Protein AF-A0A1J8Q6C1-F1 (afdb_monomer_lite)

InterPro domains:
  IPR036928 Amidase signature (AS) superfamily [SSF75304] (65-123)

Sequence (127 aa):
MAFHLRPPYLFGPFIWPFLRVSLCPQRPIPLSIDMSHWPSIAAEKRQRQLKSIPQDWLVSPPPDSTLDVTGFPETCGLLNARDTEITNTSTDVLLEKLASGEWTSVDVTTAFYKRAIIAHQLVSDIP

Organism: NCBI:txid180088

Radius of gyration: 21.08 Å; chains: 1; bounding box: 48×57×46 Å

Foldseek 3Di:
DDDDDDDDDDDDPPPPVPPPPVPPPPDPDPPDPPPVCVVVVVVVVVVVVVVPDDPLLDFDADDPVDPDCPCVLVVRPSADPVLVVLVPDDPVVNVVCVVVVVDDPVSNVVSVVSSVSVVCCHPPPDD

pLDDT: mean 76.6, std 21.42, range [30.36, 96.62]

Secondary structure (DSSP, 8-state):
----------------TT------------SS--TTTHHHHHHHHHHHHHHHS-GGG--PPPPTT----TTHHHHSS-S-HHHHHHHHS-HHHHHHHHHTTSS-HHHHHHHHHHHHHHHHHHHH---

Structure (mmCIF, N/CA/C/O backbone):
data_AF-A0A1J8Q6C1-F1
#
_entry.id   AF-A0A1J8Q6C1-F1
#
loop_
_atom_site.group_PDB
_atom_site.id
_atom_site.type_symbol
_atom_site.label_atom_id
_atom_site.label_alt_id
_atom_site.label_comp_id
_atom_site.label_asym_id
_atom_site.label_entity_id
_atom_site.label_seq_id
_atom_site.pdbx_PDB_ins_code
_atom_site.Cartn_x
_atom_site.Cartn_y
_atom_site.Cartn_z
_atom_site.occupancy
_atom_site.B_iso_or_equiv
_atom_site.auth_seq_id
_atom_site.auth_comp_id
_atom_site.auth_asym_id
_atom_site.auth_atom_id
_atom_site.pdbx_PDB_model_num
ATOM 1 N N . MET A 1 1 ? -12.607 47.161 21.143 1.00 39.53 1 MET A N 1
ATOM 2 C CA . MET A 1 1 ? -12.518 45.871 21.861 1.00 39.53 1 MET A CA 1
ATOM 3 C C . MET A 1 1 ? -11.436 45.054 21.183 1.00 39.53 1 MET A C 1
ATOM 5 O O . MET A 1 1 ? -11.515 44.838 19.983 1.00 39.53 1 MET A O 1
ATOM 9 N N . ALA A 1 2 ? -10.351 44.799 21.910 1.00 32.25 2 ALA A N 1
ATOM 10 C CA . ALA A 1 2 ? -9.060 44.394 21.371 1.00 32.25 2 ALA A CA 1
ATOM 11 C C . ALA A 1 2 ? -9.011 42.894 21.039 1.00 32.25 2 ALA A C 1
ATOM 13 O O . ALA A 1 2 ? -9.300 42.062 21.895 1.00 32.25 2 ALA A O 1
ATOM 14 N N . PHE A 1 3 ? -8.581 42.571 19.818 1.00 33.47 3 PHE A N 1
ATOM 15 C CA . PHE A 1 3 ? -8.078 41.251 19.448 1.00 33.47 3 PHE A CA 1
ATOM 16 C C . PHE A 1 3 ? -6.758 41.013 20.185 1.00 33.47 3 PHE A C 1
ATOM 18 O O . PHE A 1 3 ? -5.745 41.650 19.898 1.00 33.47 3 PHE A O 1
ATOM 25 N N . HIS A 1 4 ? -6.788 40.123 21.171 1.00 39.16 4 HIS A N 1
ATOM 26 C CA . HIS A 1 4 ? -5.605 39.658 21.880 1.00 39.16 4 HIS A CA 1
ATOM 27 C C . HIS A 1 4 ? -5.050 38.420 21.165 1.00 39.16 4 HIS A C 1
ATOM 29 O O . HIS A 1 4 ? -5.613 37.332 21.247 1.00 39.16 4 HIS A O 1
ATOM 35 N N . LEU A 1 5 ? -3.940 38.605 20.452 1.00 43.75 5 LEU A N 1
ATOM 36 C CA . LEU A 1 5 ? -3.048 37.534 20.018 1.00 43.75 5 LEU A CA 1
ATOM 37 C C . LEU A 1 5 ? -2.310 36.960 21.240 1.00 43.75 5 LEU A C 1
ATOM 39 O O . LEU A 1 5 ? -1.712 37.716 22.008 1.00 43.75 5 LEU A O 1
ATOM 43 N N . ARG A 1 6 ? -2.267 35.630 21.377 1.00 32.47 6 ARG A N 1
ATOM 44 C CA . ARG A 1 6 ? -1.185 34.918 22.080 1.00 32.47 6 ARG A CA 1
ATOM 45 C C . ARG A 1 6 ? -0.903 33.549 21.428 1.00 32.47 6 ARG A C 1
ATOM 47 O O . ARG A 1 6 ? -1.805 32.988 20.815 1.00 32.47 6 ARG A O 1
ATOM 54 N N . PRO A 1 7 ? 0.350 33.060 21.513 1.00 43.56 7 PRO A N 1
ATOM 55 C CA . PRO A 1 7 ? 1.042 32.332 20.450 1.00 43.56 7 PRO A CA 1
ATOM 56 C C . PRO A 1 7 ? 1.365 30.867 20.891 1.00 43.56 7 PRO A C 1
ATOM 58 O O . PRO A 1 7 ? 0.770 30.399 21.864 1.00 43.56 7 PRO A O 1
ATOM 61 N N . PRO A 1 8 ? 2.230 30.108 20.178 1.00 56.69 8 PRO A N 1
ATOM 62 C CA . PRO A 1 8 ? 2.241 28.645 20.144 1.00 56.69 8 PRO A CA 1
ATOM 63 C C . PRO A 1 8 ? 3.121 28.016 21.234 1.00 56.69 8 PRO A C 1
ATOM 65 O O . PRO A 1 8 ? 4.214 28.502 21.515 1.00 56.69 8 PRO A O 1
ATOM 68 N N . TYR A 1 9 ? 2.683 26.882 21.783 1.00 39.19 9 TYR A N 1
ATOM 69 C CA . TYR A 1 9 ? 3.477 26.017 22.662 1.00 39.19 9 TYR A CA 1
ATOM 70 C C . TYR A 1 9 ? 3.117 24.558 22.323 1.00 39.19 9 TYR A C 1
ATOM 72 O O . TYR A 1 9 ? 1.947 24.201 22.354 1.00 39.19 9 TYR A O 1
ATOM 80 N N . LEU A 1 10 ? 4.014 23.784 21.706 1.00 37.56 10 LEU A N 1
ATOM 81 C CA . LEU A 1 10 ? 5.114 22.999 22.297 1.00 37.56 10 LEU A CA 1
ATOM 82 C C . LEU A 1 10 ? 4.729 21.513 22.448 1.00 37.56 10 LEU A C 1
ATOM 84 O O . LEU A 1 10 ? 4.028 21.125 23.370 1.00 37.56 10 LEU A O 1
ATOM 88 N N . PHE A 1 11 ? 5.234 20.723 21.493 1.00 37.84 11 PHE A N 1
ATOM 89 C CA . PHE A 1 11 ? 5.796 19.370 21.617 1.00 37.84 11 PHE A CA 1
ATOM 90 C C . PHE A 1 11 ? 5.286 18.440 22.735 1.00 37.84 11 PHE A C 1
ATOM 92 O O . PHE A 1 11 ? 5.652 18.578 23.898 1.00 37.84 11 PHE A O 1
ATOM 99 N N . GLY A 1 12 ? 4.641 17.348 22.317 1.00 35.88 12 GLY A N 1
ATOM 100 C CA . GLY A 1 12 ? 4.827 16.029 22.926 1.00 35.88 12 GLY A CA 1
ATOM 101 C C . GLY A 1 12 ? 5.547 15.114 21.922 1.00 35.88 12 GLY A C 1
ATOM 102 O O . GLY A 1 12 ? 5.248 15.195 20.727 1.00 35.88 12 GLY A O 1
ATOM 103 N N . PRO A 1 13 ? 6.503 14.265 22.343 1.00 41.34 13 PRO A N 1
ATOM 104 C CA . PRO A 1 13 ? 7.189 13.342 21.456 1.00 41.34 13 PRO A CA 1
ATOM 105 C C . PRO A 1 13 ? 6.255 12.162 21.194 1.00 41.34 13 PRO A C 1
ATOM 107 O O . PRO A 1 13 ? 6.309 11.142 21.878 1.00 41.34 13 PRO A O 1
ATOM 110 N N . PHE A 1 14 ? 5.372 12.289 20.205 1.00 35.31 14 PHE A N 1
ATOM 111 C CA . PHE A 1 14 ? 4.755 11.108 19.617 1.00 35.31 14 PHE A CA 1
ATOM 112 C C . PHE A 1 14 ? 5.836 10.420 18.786 1.00 35.31 14 PHE A C 1
ATOM 114 O O . PHE A 1 14 ? 6.053 10.711 17.611 1.00 35.31 14 PHE A O 1
ATOM 121 N N . ILE A 1 15 ? 6.599 9.573 19.476 1.00 41.59 15 ILE A N 1
ATOM 122 C CA . ILE A 1 15 ? 7.527 8.617 18.895 1.00 41.59 15 ILE A CA 1
ATOM 123 C C . ILE A 1 15 ? 6.691 7.771 17.944 1.00 41.59 15 ILE A C 1
ATOM 125 O O . ILE A 1 15 ? 5.954 6.891 18.372 1.00 41.59 15 ILE A O 1
ATOM 129 N N . TRP A 1 16 ? 6.769 8.078 16.655 1.00 30.36 16 TRP A N 1
ATOM 130 C CA . TRP A 1 16 ? 6.272 7.218 15.596 1.00 30.36 16 TRP A CA 1
ATOM 131 C C . TRP A 1 16 ? 7.195 5.990 15.576 1.00 30.36 16 TRP A C 1
ATOM 133 O O . TRP A 1 16 ? 8.309 6.097 15.058 1.00 30.36 16 TRP A O 1
ATOM 143 N N . PRO A 1 17 ? 6.835 4.826 16.154 1.00 37.59 17 PRO A N 1
ATOM 144 C CA . PRO A 1 17 ? 7.801 3.746 16.337 1.00 37.59 17 PRO A CA 1
ATOM 145 C C . PRO A 1 17 ? 8.026 2.954 15.040 1.00 37.59 17 PRO A C 1
ATOM 147 O O . PRO A 1 17 ? 8.846 2.045 15.014 1.00 37.59 17 PRO A O 1
ATOM 150 N N . PHE A 1 18 ? 7.319 3.295 13.957 1.00 35.78 18 PHE A N 1
ATOM 151 C CA . PHE A 1 18 ? 7.285 2.504 12.726 1.00 35.78 18 PHE A CA 1
ATOM 152 C C . PHE A 1 18 ? 7.699 3.246 11.456 1.00 35.78 18 PHE A C 1
ATOM 154 O O . PHE A 1 18 ? 7.547 2.722 10.358 1.00 35.78 18 PHE A O 1
ATOM 161 N N . LEU A 1 19 ? 8.307 4.426 11.589 1.00 39.66 19 LEU A N 1
ATOM 162 C CA . LEU A 1 19 ? 9.018 5.057 10.483 1.00 39.66 19 LEU A CA 1
ATOM 163 C C . LEU A 1 19 ? 10.494 5.181 10.845 1.00 39.66 19 LEU A C 1
ATOM 165 O O . LEU A 1 19 ? 11.076 6.263 10.873 1.00 39.66 19 LEU A O 1
ATOM 169 N N . ARG A 1 20 ? 11.140 4.028 11.050 1.00 38.00 20 ARG A N 1
ATOM 170 C CA . ARG A 1 20 ? 12.550 3.924 10.685 1.00 38.00 20 ARG A CA 1
ATOM 171 C C . ARG A 1 20 ? 12.581 3.998 9.158 1.00 38.00 20 ARG A C 1
ATOM 173 O O . ARG A 1 20 ? 12.775 2.995 8.480 1.00 38.00 20 ARG A O 1
ATOM 180 N N . VAL A 1 21 ? 12.428 5.213 8.614 1.00 42.25 21 VAL A N 1
ATOM 181 C CA . VAL A 1 21 ? 13.263 5.596 7.481 1.00 42.25 21 VAL A CA 1
ATOM 182 C C . VAL A 1 21 ? 14.651 5.273 7.998 1.00 42.25 21 VAL A C 1
ATOM 184 O O . VAL A 1 21 ? 15.205 6.005 8.817 1.00 42.25 21 VAL A O 1
ATOM 187 N N . SER A 1 22 ? 15.169 4.098 7.638 1.00 41.62 22 SER A N 1
ATOM 188 C CA . SER A 1 22 ? 16.600 3.895 7.624 1.00 41.62 22 SER A CA 1
ATOM 189 C C . SER A 1 22 ? 17.087 5.072 6.810 1.00 41.62 22 SER A C 1
ATOM 191 O O . SER A 1 22 ? 16.905 5.100 5.592 1.00 41.62 22 SER A O 1
ATOM 193 N N . LEU A 1 23 ? 17.578 6.094 7.513 1.00 43.50 23 LEU A N 1
ATOM 194 C CA . LEU A 1 23 ? 18.383 7.168 6.977 1.00 43.50 23 LEU A CA 1
ATOM 195 C C . LEU A 1 23 ? 19.577 6.444 6.383 1.00 43.50 23 LEU A C 1
ATOM 197 O O . LEU A 1 23 ? 20.602 6.232 7.026 1.00 43.50 23 LEU A O 1
ATOM 201 N N . CYS A 1 24 ? 19.370 5.928 5.176 1.00 41.53 24 CYS A N 1
ATOM 202 C CA . CYS A 1 24 ? 20.423 5.392 4.368 1.00 41.53 24 CYS A CA 1
ATOM 203 C C . CYS A 1 24 ? 21.409 6.551 4.264 1.00 41.53 24 CYS A C 1
ATOM 205 O O . CYS A 1 24 ? 20.946 7.662 3.970 1.00 41.53 24 CYS A O 1
ATOM 207 N N . PRO A 1 25 ? 22.697 6.351 4.588 1.00 48.09 25 PRO A N 1
ATOM 208 C CA . PRO A 1 25 ? 23.660 7.438 4.618 1.00 48.09 25 PRO A CA 1
ATOM 209 C C . PRO A 1 25 ? 23.526 8.219 3.315 1.00 48.09 25 PRO A C 1
ATOM 211 O O . PRO A 1 25 ? 23.732 7.667 2.231 1.00 48.09 25 PRO A O 1
ATOM 214 N N . GLN A 1 26 ? 23.058 9.464 3.409 1.00 53.53 26 GLN A N 1
ATOM 215 C CA . GLN A 1 26 ? 22.903 10.314 2.241 1.00 53.53 26 GLN A CA 1
ATOM 216 C C . GLN A 1 26 ? 24.319 10.569 1.746 1.00 53.53 26 GLN A C 1
ATOM 218 O O . GLN A 1 26 ? 25.084 11.303 2.372 1.00 53.53 26 GLN A O 1
ATOM 223 N N . ARG A 1 27 ? 24.705 9.885 0.667 1.00 57.22 27 ARG A N 1
ATOM 224 C CA . ARG A 1 27 ? 25.967 10.163 -0.007 1.00 57.22 27 ARG A CA 1
ATOM 225 C C . ARG A 1 27 ? 25.884 11.627 -0.455 1.00 57.22 27 ARG A C 1
ATOM 227 O O . ARG A 1 27 ? 24.864 11.988 -1.049 1.00 57.22 27 ARG A O 1
ATOM 234 N N . PRO A 1 28 ? 26.878 12.474 -0.141 1.00 57.84 28 PRO A N 1
ATOM 235 C CA . PRO A 1 28 ? 26.848 13.871 -0.548 1.00 57.84 28 PRO A CA 1
ATOM 236 C C . PRO A 1 28 ? 26.627 13.937 -2.058 1.00 57.84 28 PRO A C 1
ATOM 238 O O . PRO A 1 28 ? 27.284 13.217 -2.810 1.00 57.84 28 PRO A O 1
ATOM 241 N N . ILE A 1 29 ? 25.649 14.740 -2.481 1.00 58.12 29 ILE A N 1
ATOM 242 C CA . ILE A 1 29 ? 25.312 14.922 -3.892 1.00 58.12 29 ILE A CA 1
ATOM 243 C C . ILE A 1 29 ? 26.556 15.533 -4.553 1.00 58.12 29 ILE A C 1
ATOM 245 O O . ILE A 1 29 ? 26.933 16.647 -4.178 1.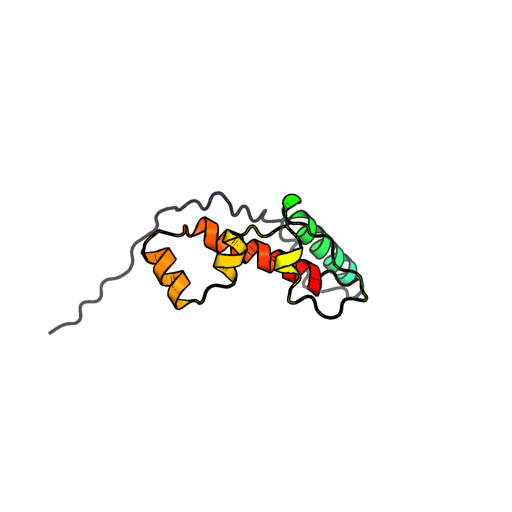00 58.12 29 ILE A O 1
ATOM 249 N N . PRO A 1 30 ? 27.244 14.827 -5.468 1.00 57.28 30 PRO A N 1
ATOM 250 C CA . PRO A 1 30 ? 28.433 15.376 -6.098 1.00 57.28 30 PRO A CA 1
ATOM 251 C C . PRO A 1 30 ? 28.023 16.581 -6.952 1.00 57.28 30 PRO A C 1
ATOM 253 O O . PRO A 1 30 ? 27.103 16.488 -7.762 1.00 57.28 30 PRO A O 1
ATOM 256 N N . LEU A 1 31 ? 28.709 17.715 -6.769 1.00 59.62 31 LEU A N 1
ATOM 257 C CA . LEU A 1 31 ? 28.459 18.971 -7.497 1.00 59.62 31 LEU A CA 1
ATOM 258 C C . LEU A 1 31 ? 28.798 18.884 -9.003 1.00 59.62 31 LEU A C 1
ATOM 260 O O . LEU A 1 31 ? 28.595 19.845 -9.738 1.00 59.62 31 LEU A O 1
ATOM 264 N N . SER A 1 32 ? 29.263 17.724 -9.470 1.00 64.69 32 SER A N 1
ATOM 265 C CA . SER A 1 32 ? 29.406 17.349 -10.874 1.00 64.69 32 SER A CA 1
ATOM 266 C C . SER A 1 32 ? 28.863 15.929 -11.074 1.00 64.69 32 SER A C 1
ATOM 268 O O . SER A 1 32 ? 29.468 14.943 -10.651 1.00 64.69 32 SER A O 1
ATOM 270 N N . ILE A 1 33 ? 27.691 15.805 -11.702 1.00 63.22 33 ILE A N 1
ATOM 271 C CA . ILE A 1 33 ? 27.188 14.506 -12.163 1.00 63.22 33 ILE A CA 1
ATOM 272 C C . ILE A 1 33 ? 28.029 14.131 -13.381 1.00 63.22 33 ILE A C 1
ATOM 274 O O . ILE A 1 33 ? 27.838 14.681 -14.462 1.00 63.22 33 ILE A O 1
ATOM 278 N N . ASP A 1 34 ? 28.973 13.209 -13.211 1.00 67.19 34 ASP A N 1
ATOM 279 C CA . ASP A 1 34 ? 29.562 12.521 -14.353 1.00 67.19 34 ASP A CA 1
ATOM 280 C C . ASP A 1 34 ? 28.432 11.764 -15.072 1.00 67.19 34 ASP A C 1
ATOM 282 O O . ASP A 1 34 ? 27.806 10.859 -14.508 1.00 67.19 34 ASP A O 1
ATOM 286 N N . MET A 1 35 ? 28.134 12.174 -16.308 1.00 61.62 35 MET A N 1
ATOM 287 C CA . MET A 1 35 ? 27.054 11.611 -17.122 1.00 61.62 35 MET A CA 1
ATOM 288 C C . MET A 1 35 ? 27.242 10.117 -17.422 1.00 61.62 35 MET A C 1
ATOM 290 O O . MET A 1 35 ? 26.290 9.465 -17.843 1.00 61.62 35 MET A O 1
ATOM 294 N N . SER A 1 36 ? 28.424 9.549 -17.182 1.00 70.62 36 SER A N 1
ATOM 295 C CA . SER A 1 36 ? 28.654 8.106 -17.296 1.00 70.62 36 SER A CA 1
ATOM 296 C C . SER A 1 36 ? 28.210 7.311 -16.054 1.00 70.62 36 SER A C 1
ATOM 298 O O . SER A 1 36 ? 27.958 6.111 -16.150 1.00 70.62 36 SER A O 1
ATOM 300 N N . HIS A 1 37 ? 28.055 7.958 -14.890 1.00 79.31 37 HIS A N 1
ATOM 301 C CA . HIS A 1 37 ? 27.826 7.283 -13.603 1.00 79.31 37 HIS A CA 1
ATOM 302 C C . HIS A 1 37 ? 26.355 7.267 -13.141 1.00 79.31 37 HIS A C 1
ATOM 304 O O . HIS A 1 37 ? 25.985 6.490 -12.254 1.00 79.31 37 HIS A O 1
ATOM 310 N N . TRP A 1 38 ? 25.483 8.090 -13.734 1.00 84.56 38 TRP A N 1
ATOM 311 C CA . TRP A 1 38 ? 24.071 8.164 -13.330 1.00 84.56 38 TRP A CA 1
ATOM 312 C C . TRP A 1 38 ? 23.291 6.836 -13.444 1.00 84.56 38 TRP A C 1
ATOM 314 O O . TRP A 1 38 ? 22.463 6.605 -12.557 1.00 84.56 38 TRP A O 1
ATOM 324 N N . PRO A 1 39 ? 23.537 5.931 -14.425 1.00 87.31 39 PRO A N 1
ATOM 325 C CA . PRO A 1 39 ? 22.801 4.667 -14.504 1.00 87.31 39 PRO A CA 1
ATOM 326 C C . PRO A 1 39 ? 23.089 3.770 -13.297 1.00 87.31 39 PRO A C 1
ATOM 328 O O . PRO A 1 39 ? 22.175 3.166 -12.740 1.00 87.31 39 PRO A O 1
ATOM 331 N N . SER A 1 40 ? 24.343 3.750 -12.834 1.00 86.25 40 SER A N 1
ATOM 332 C CA . SER A 1 40 ? 24.758 3.012 -11.636 1.00 86.25 40 SER A CA 1
ATOM 333 C C . SER A 1 40 ? 24.098 3.571 -10.376 1.00 86.25 40 SER A C 1
ATOM 335 O O . SER A 1 40 ? 23.595 2.806 -9.554 1.00 86.25 40 SER A O 1
ATOM 337 N N . ILE A 1 41 ? 24.021 4.902 -10.247 1.00 84.50 41 ILE A N 1
ATOM 338 C CA . ILE A 1 41 ? 23.306 5.554 -9.137 1.00 84.50 41 ILE A CA 1
ATOM 339 C C . ILE A 1 41 ? 21.807 5.217 -9.181 1.00 84.50 41 ILE A C 1
ATOM 341 O O . ILE A 1 41 ? 21.201 4.950 -8.140 1.00 84.50 41 ILE A O 1
ATOM 345 N N . ALA A 1 42 ? 21.192 5.230 -10.367 1.00 85.75 42 ALA A N 1
ATOM 346 C CA . ALA A 1 42 ? 19.780 4.897 -10.538 1.00 85.75 42 ALA A CA 1
ATOM 347 C C . ALA A 1 42 ? 19.497 3.431 -10.174 1.00 85.75 42 ALA A C 1
ATOM 349 O O . ALA A 1 42 ? 18.561 3.160 -9.421 1.00 85.75 42 ALA A O 1
ATOM 350 N N . ALA A 1 43 ? 20.338 2.500 -10.634 1.00 85.88 43 ALA A N 1
ATOM 351 C CA . ALA A 1 43 ? 20.239 1.083 -10.296 1.00 85.88 43 ALA A CA 1
ATOM 352 C C . ALA A 1 43 ? 20.386 0.843 -8.784 1.00 85.88 43 ALA A C 1
ATOM 354 O O . ALA A 1 43 ? 19.575 0.128 -8.193 1.00 85.88 43 ALA A O 1
ATOM 355 N N . GLU A 1 44 ? 21.357 1.492 -8.134 1.00 87.75 44 GLU A N 1
ATOM 356 C CA . GLU A 1 44 ? 21.540 1.403 -6.682 1.00 87.75 44 GLU A CA 1
ATOM 357 C C . GLU A 1 44 ? 20.301 1.911 -5.924 1.00 87.75 44 GLU A C 1
ATOM 359 O O . GLU A 1 44 ? 19.839 1.270 -4.974 1.00 87.75 44 GLU A O 1
ATOM 364 N N . LYS A 1 45 ? 19.726 3.043 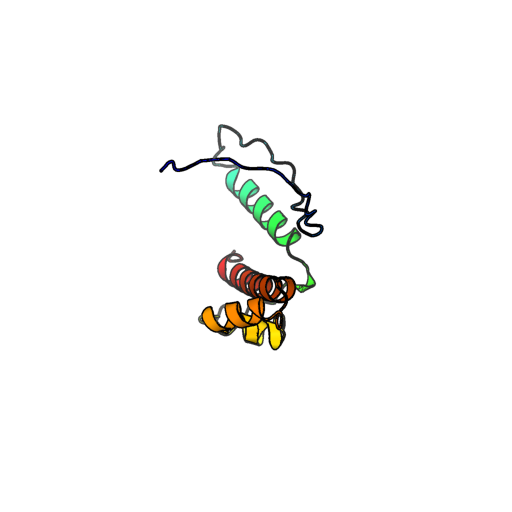-6.355 1.00 86.00 45 LYS A N 1
ATOM 365 C CA . LYS A 1 45 ? 18.506 3.596 -5.749 1.00 86.00 45 LYS A CA 1
ATOM 366 C C . LYS A 1 45 ? 17.311 2.657 -5.898 1.00 86.00 45 LYS A C 1
ATOM 368 O O . LYS A 1 45 ? 16.634 2.421 -4.898 1.00 86.00 45 LYS A O 1
ATOM 373 N N . ARG A 1 46 ? 17.091 2.080 -7.086 1.00 84.94 46 ARG A N 1
ATOM 374 C CA . ARG A 1 46 ? 16.020 1.090 -7.307 1.00 84.94 46 ARG A CA 1
ATOM 375 C C . ARG A 1 46 ? 16.198 -0.129 -6.407 1.00 84.94 46 ARG A C 1
ATOM 377 O O . ARG A 1 46 ? 15.280 -0.496 -5.684 1.00 84.94 46 ARG A O 1
ATOM 384 N N . GLN A 1 47 ? 17.404 -0.697 -6.349 1.00 86.44 47 GLN A N 1
ATOM 385 C CA . GLN A 1 47 ? 17.682 -1.841 -5.472 1.00 86.44 47 GLN A CA 1
ATOM 386 C C . GLN A 1 47 ? 17.432 -1.524 -3.997 1.00 86.44 47 GLN A C 1
ATOM 388 O O . GLN A 1 47 ? 16.917 -2.359 -3.255 1.00 86.44 47 GLN A O 1
ATOM 393 N N . ARG A 1 48 ? 17.802 -0.324 -3.546 1.00 87.25 48 ARG A N 1
ATOM 394 C CA . ARG A 1 48 ? 17.556 0.111 -2.169 1.00 87.25 48 ARG A CA 1
ATOM 395 C C . ARG A 1 48 ? 16.066 0.253 -1.878 1.00 87.25 48 ARG A C 1
ATOM 397 O O . ARG A 1 48 ? 15.631 -0.135 -0.798 1.00 87.25 48 ARG A O 1
ATOM 404 N N . GLN A 1 49 ? 15.308 0.787 -2.829 1.00 85.12 49 GLN A N 1
ATOM 405 C CA . GLN A 1 49 ? 13.863 0.906 -2.720 1.00 85.12 49 GLN A CA 1
ATOM 406 C C . GLN A 1 49 ? 13.205 -0.475 -2.631 1.00 85.12 49 GLN A C 1
ATOM 408 O O . GLN A 1 49 ? 12.477 -0.720 -1.672 1.00 85.12 49 GLN A O 1
ATOM 413 N N . LEU A 1 50 ? 13.559 -1.405 -3.523 1.00 83.75 50 LEU A N 1
ATOM 414 C CA . LEU A 1 50 ? 13.072 -2.791 -3.485 1.00 83.75 50 LEU A CA 1
ATOM 415 C C . LEU A 1 50 ? 13.380 -3.476 -2.145 1.00 83.75 50 LEU A C 1
ATOM 417 O O . LEU A 1 50 ? 12.522 -4.136 -1.571 1.00 83.75 50 LEU A O 1
ATOM 421 N N . LYS A 1 51 ? 14.577 -3.253 -1.585 1.00 86.75 51 LYS A N 1
ATOM 422 C CA . LYS A 1 51 ? 14.963 -3.779 -0.261 1.00 86.75 51 LYS A CA 1
ATOM 423 C C . LYS A 1 51 ? 14.195 -3.156 0.910 1.00 86.75 51 LYS A C 1
ATOM 425 O O . LYS A 1 51 ? 14.208 -3.727 1.996 1.00 86.75 51 LYS A O 1
ATOM 430 N N . SER A 1 52 ? 13.594 -1.980 0.728 1.00 86.69 52 SER A N 1
ATOM 431 C CA . SER A 1 52 ? 12.807 -1.308 1.771 1.00 86.69 52 SER A CA 1
ATOM 432 C C . SER A 1 52 ? 11.343 -1.747 1.805 1.00 86.69 52 SER A C 1
ATOM 434 O O . SER A 1 52 ? 10.669 -1.509 2.805 1.00 86.69 52 SER A O 1
ATOM 436 N N . ILE A 1 53 ? 10.862 -2.394 0.739 1.00 87.00 53 ILE A N 1
ATOM 437 C CA . ILE A 1 53 ? 9.500 -2.920 0.667 1.00 87.00 53 ILE A CA 1
ATOM 438 C C . ILE A 1 53 ? 9.436 -4.214 1.499 1.00 87.00 53 ILE A C 1
ATOM 440 O O . ILE A 1 53 ? 10.286 -5.096 1.323 1.00 87.00 53 ILE A O 1
ATOM 444 N N . PRO A 1 54 ? 8.455 -4.352 2.414 1.00 89.00 54 PRO A N 1
ATOM 445 C CA . PRO A 1 54 ? 8.216 -5.610 3.113 1.00 89.00 54 PRO A CA 1
ATOM 446 C C . PRO A 1 54 ? 8.000 -6.751 2.115 1.00 89.00 54 PRO A C 1
ATOM 448 O O . PRO A 1 54 ? 7.214 -6.614 1.183 1.00 89.00 54 PRO A O 1
ATOM 451 N N . GLN A 1 55 ? 8.677 -7.883 2.315 1.00 86.00 55 GLN A N 1
ATOM 452 C CA . GLN A 1 55 ? 8.602 -9.018 1.383 1.00 86.00 55 GLN A CA 1
ATOM 453 C C . GLN A 1 55 ? 7.177 -9.572 1.257 1.00 86.00 55 GLN A C 1
ATOM 455 O O . GLN A 1 55 ? 6.764 -9.954 0.169 1.00 86.00 55 GLN A O 1
ATOM 460 N N . ASP A 1 56 ? 6.397 -9.507 2.338 1.00 88.81 56 ASP A N 1
ATOM 461 C CA . ASP A 1 56 ? 4.994 -9.933 2.366 1.00 88.81 56 ASP A CA 1
ATOM 462 C C . ASP A 1 56 ? 4.073 -9.047 1.508 1.00 88.81 56 ASP A C 1
ATOM 464 O O . ASP A 1 56 ? 2.899 -9.364 1.337 1.00 88.81 56 ASP A O 1
ATOM 468 N N . TRP A 1 57 ? 4.567 -7.905 1.014 1.00 90.38 57 TRP A N 1
ATOM 469 C CA . TRP A 1 57 ? 3.822 -6.958 0.176 1.00 90.38 57 TRP A CA 1
ATOM 470 C C . TRP A 1 57 ? 4.253 -6.990 -1.295 1.00 90.38 57 TRP A C 1
ATOM 472 O O . TRP A 1 57 ? 3.776 -6.185 -2.102 1.00 90.38 57 TRP A O 1
ATOM 482 N N . LEU A 1 58 ? 5.157 -7.901 -1.654 1.00 88.62 58 LEU A N 1
ATOM 483 C CA . LEU A 1 58 ? 5.524 -8.133 -3.042 1.00 88.62 58 LEU A CA 1
ATOM 484 C C . LEU A 1 58 ? 4.431 -8.940 -3.739 1.00 88.62 58 LEU A C 1
ATOM 486 O O . LEU A 1 58 ? 3.961 -9.955 -3.223 1.00 88.62 58 LEU A O 1
ATOM 490 N N . VAL A 1 59 ? 4.036 -8.482 -4.922 1.00 88.88 59 VAL A N 1
ATOM 491 C CA . VAL A 1 59 ? 3.019 -9.135 -5.751 1.00 88.88 59 VAL A CA 1
ATOM 492 C C . VAL A 1 59 ? 3.649 -9.600 -7.054 1.00 88.88 59 VAL A C 1
ATOM 494 O O . VAL A 1 59 ? 4.519 -8.934 -7.610 1.00 88.88 59 VAL A O 1
ATOM 497 N N . SER A 1 60 ? 3.219 -10.759 -7.554 1.00 86.69 60 SER A N 1
ATOM 498 C CA . SER A 1 60 ? 3.657 -11.216 -8.874 1.00 86.69 60 SER A CA 1
ATOM 499 C C . SER A 1 60 ? 2.998 -10.339 -9.936 1.00 86.69 60 SER A C 1
ATOM 501 O O . SER A 1 60 ? 1.766 -10.328 -9.986 1.00 86.69 60 SER A O 1
ATOM 503 N N . PRO A 1 61 ? 3.756 -9.629 -10.788 1.00 84.19 61 PRO A N 1
ATOM 504 C CA . PRO A 1 61 ? 3.157 -8.806 -11.827 1.00 84.19 61 PRO A CA 1
ATOM 505 C C . PRO A 1 61 ? 2.334 -9.672 -12.799 1.00 84.19 61 PRO A C 1
ATOM 507 O O . PRO A 1 61 ? 2.639 -10.858 -12.985 1.00 84.19 61 PRO A O 1
ATOM 510 N N . PRO A 1 62 ? 1.272 -9.107 -13.401 1.0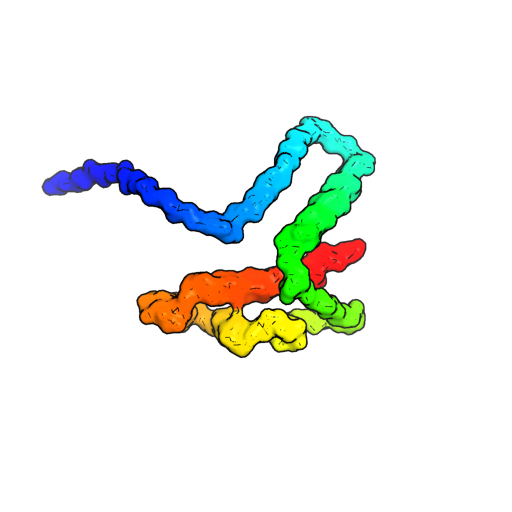0 86.44 62 PRO A N 1
ATOM 511 C CA . PRO A 1 62 ? 0.518 -9.786 -14.442 1.00 86.44 62 PRO A CA 1
ATOM 512 C C . PRO A 1 62 ? 1.388 -9.974 -15.700 1.00 86.44 62 PRO A C 1
ATOM 514 O O . PRO A 1 62 ? 2.401 -9.293 -15.855 1.00 86.44 62 PRO A O 1
ATOM 517 N N . PRO A 1 63 ? 1.006 -10.877 -16.620 1.00 85.44 63 PRO A N 1
ATOM 518 C CA . PRO A 1 63 ? 1.720 -11.059 -17.883 1.00 85.44 63 PRO A CA 1
ATOM 519 C C . PRO A 1 63 ? 1.786 -9.761 -18.695 1.00 85.44 63 PRO A C 1
ATOM 521 O O . PRO A 1 63 ? 0.790 -9.038 -18.736 1.00 85.44 63 PRO A O 1
ATOM 524 N N . ASP A 1 64 ? 2.874 -9.549 -19.444 1.00 81.88 64 ASP A N 1
ATOM 525 C CA . ASP A 1 64 ? 3.092 -8.366 -20.304 1.00 81.88 64 ASP A CA 1
ATOM 526 C C . ASP A 1 64 ? 1.976 -8.128 -21.341 1.00 81.88 64 ASP A C 1
ATOM 528 O O . ASP A 1 64 ? 1.798 -7.022 -21.845 1.00 81.88 64 ASP A O 1
ATOM 532 N N . SER A 1 65 ? 1.190 -9.161 -21.667 1.00 84.38 65 SER A N 1
ATOM 533 C CA . SER A 1 65 ? 0.010 -9.054 -22.535 1.00 84.38 65 SER A CA 1
ATOM 534 C C . SER A 1 65 ? -1.176 -8.329 -21.885 1.00 84.38 65 SER A C 1
ATOM 536 O O . SER A 1 65 ? -2.150 -8.008 -22.566 1.00 84.38 65 SER A O 1
ATOM 538 N N . THR A 1 66 ? -1.140 -8.121 -20.569 1.00 84.62 66 THR A N 1
ATOM 539 C CA . THR A 1 66 ? -2.212 -7.489 -19.797 1.00 84.62 66 THR A CA 1
ATOM 540 C C . THR A 1 66 ? -2.054 -5.977 -19.851 1.00 84.62 66 THR A C 1
ATOM 542 O O . THR A 1 66 ? -1.240 -5.401 -19.139 1.00 84.62 66 THR A O 1
ATOM 545 N N . LEU A 1 67 ? -2.850 -5.329 -20.700 1.00 82.62 67 LEU A N 1
ATOM 546 C CA . LEU A 1 67 ? -2.805 -3.873 -20.859 1.00 82.62 67 LEU A CA 1
ATOM 547 C C . LEU A 1 67 ? -3.566 -3.125 -19.756 1.00 82.62 67 LEU A C 1
ATOM 549 O O . LEU A 1 67 ? -3.208 -1.999 -19.425 1.00 82.62 67 LEU A O 1
ATOM 553 N N . ASP A 1 68 ? -4.615 -3.738 -19.202 1.00 85.69 68 ASP A N 1
ATOM 554 C CA . ASP A 1 68 ? -5.414 -3.151 -18.130 1.00 85.69 68 ASP A CA 1
ATOM 555 C C . ASP A 1 68 ? -5.100 -3.821 -16.794 1.00 85.69 68 ASP A C 1
ATOM 557 O O . ASP A 1 68 ? -5.391 -4.997 -16.575 1.00 85.69 68 ASP A O 1
ATOM 561 N N . VAL A 1 69 ? -4.514 -3.042 -15.891 1.00 85.25 69 VAL A N 1
ATOM 562 C CA . VAL A 1 69 ? -4.164 -3.460 -14.530 1.00 85.25 69 VAL A CA 1
ATOM 563 C C . VAL A 1 69 ? -5.011 -2.743 -13.478 1.00 85.25 69 VAL A C 1
ATOM 565 O O . VAL A 1 69 ? -4.716 -2.814 -12.286 1.00 85.25 69 VAL A O 1
ATOM 568 N N . THR A 1 70 ? -6.092 -2.072 -13.887 1.00 86.75 70 THR A N 1
ATOM 569 C CA . THR A 1 70 ? -6.943 -1.279 -12.987 1.00 86.75 70 THR A CA 1
ATOM 570 C C . THR A 1 70 ? -7.597 -2.140 -11.902 1.00 86.75 70 THR A C 1
ATOM 572 O O . THR A 1 70 ? -7.668 -1.729 -10.744 1.00 86.75 70 THR A O 1
ATOM 575 N N . GLY A 1 71 ? -8.014 -3.362 -12.254 1.00 87.31 71 GLY A N 1
ATOM 576 C CA . GLY A 1 71 ? -8.592 -4.341 -11.323 1.00 87.31 71 GLY A CA 1
ATOM 577 C C . GLY A 1 71 ? -7.565 -5.189 -10.564 1.00 87.31 71 GLY A C 1
ATOM 578 O O . GLY A 1 71 ? -7.926 -5.928 -9.649 1.00 87.31 71 GLY A O 1
ATOM 579 N N . PHE A 1 72 ? -6.278 -5.086 -10.906 1.00 90.44 72 PHE A N 1
ATOM 580 C CA . PHE A 1 72 ? -5.235 -5.944 -10.343 1.00 90.44 72 PHE A CA 1
ATOM 581 C C . PHE A 1 72 ? -5.111 -5.877 -8.807 1.00 90.44 72 PHE A C 1
ATOM 583 O O . PHE A 1 72 ? -4.918 -6.929 -8.189 1.00 90.44 72 PHE A O 1
ATOM 590 N N . PRO A 1 73 ? -5.248 -4.705 -8.145 1.00 90.12 73 PRO A N 1
ATOM 591 C CA . PRO A 1 73 ? -5.162 -4.637 -6.688 1.00 90.12 73 PRO A CA 1
ATOM 592 C C . PRO A 1 73 ? -6.163 -5.544 -5.964 1.00 90.12 73 PRO A C 1
ATOM 594 O O . PRO A 1 73 ? -5.844 -6.062 -4.897 1.00 90.12 73 PRO A O 1
ATOM 597 N N . GLU A 1 74 ? -7.335 -5.787 -6.552 1.00 89.94 74 GLU A N 1
ATOM 598 C CA . GLU A 1 74 ? -8.386 -6.625 -5.961 1.00 89.94 74 GLU A CA 1
ATOM 599 C C . GLU A 1 74 ? -8.110 -8.123 -6.158 1.00 89.94 74 GLU A C 1
ATOM 601 O O . GLU A 1 74 ? -8.504 -8.943 -5.332 1.00 89.94 74 GLU A O 1
ATOM 606 N N . THR A 1 75 ? -7.390 -8.491 -7.222 1.00 88.56 75 THR A N 1
ATOM 607 C CA . THR A 1 75 ? -7.114 -9.891 -7.580 1.00 88.56 75 THR A CA 1
ATOM 608 C C . THR A 1 75 ? -5.761 -10.400 -7.089 1.00 88.56 75 THR A C 1
ATOM 610 O O . THR A 1 75 ? -5.544 -11.607 -7.038 1.00 88.56 75 THR A O 1
ATOM 613 N N . CYS A 1 76 ? -4.833 -9.507 -6.737 1.00 87.06 76 CYS A N 1
ATOM 614 C CA . CYS A 1 76 ? -3.456 -9.870 -6.383 1.00 87.06 76 CYS A CA 1
ATOM 615 C C . CYS A 1 76 ? -3.303 -10.590 -5.029 1.00 87.06 76 CYS A C 1
ATOM 617 O O . CYS A 1 76 ? -2.223 -11.086 -4.720 1.00 87.06 76 CYS A O 1
ATOM 619 N N . GLY A 1 77 ? -4.361 -10.637 -4.211 1.00 87.19 77 GLY A N 1
ATOM 620 C CA . GLY A 1 77 ? -4.383 -11.349 -2.929 1.00 87.19 77 GLY A CA 1
ATOM 621 C C . GLY A 1 77 ? -3.690 -10.637 -1.760 1.00 87.19 77 GLY A C 1
ATOM 622 O O . GLY A 1 77 ? -3.735 -11.143 -0.642 1.00 87.19 77 GLY A O 1
ATOM 623 N N . LEU A 1 78 ? -3.082 -9.464 -1.980 1.00 91.69 78 LEU A N 1
ATOM 624 C CA . LEU A 1 78 ? -2.437 -8.683 -0.914 1.00 91.69 78 LEU A CA 1
ATOM 625 C C . LEU A 1 78 ? -3.438 -7.858 -0.081 1.00 91.69 78 LEU A C 1
ATOM 627 O O . LEU A 1 78 ? -3.229 -7.630 1.117 1.00 91.69 78 LEU A O 1
ATOM 631 N N . LEU A 1 79 ? -4.515 -7.389 -0.716 1.00 92.62 79 LEU A N 1
ATOM 632 C CA . LEU A 1 79 ? -5.591 -6.659 -0.050 1.00 92.62 79 LEU A CA 1
ATOM 633 C C . LEU A 1 79 ? -6.599 -7.652 0.530 1.00 92.62 79 LEU A C 1
ATOM 635 O O . LEU A 1 79 ? -7.108 -8.525 -0.172 1.00 92.62 79 LEU A O 1
ATOM 639 N N . ASN A 1 80 ? -6.894 -7.514 1.822 1.00 92.75 80 ASN A N 1
ATOM 640 C CA . ASN A 1 80 ? -8.013 -8.231 2.428 1.00 92.75 80 ASN A CA 1
ATOM 641 C C . ASN A 1 80 ? -9.343 -7.513 2.101 1.00 92.75 80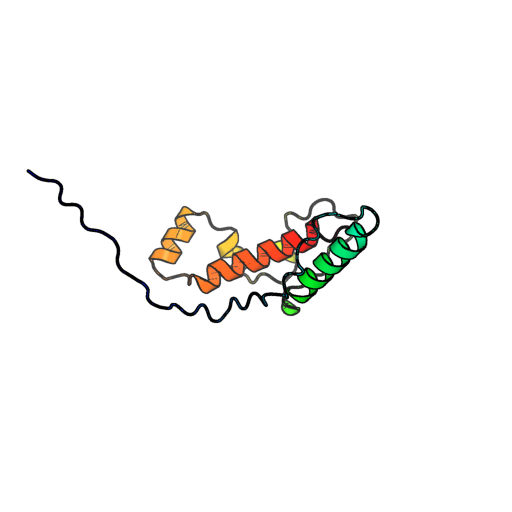 ASN A C 1
ATOM 643 O O . ASN A 1 80 ? -9.351 -6.393 1.593 1.00 92.75 80 ASN A O 1
ATOM 647 N N . ALA A 1 81 ? -10.481 -8.133 2.431 1.00 93.06 81 ALA A N 1
ATOM 648 C CA . ALA A 1 81 ? -11.801 -7.558 2.147 1.00 93.06 81 ALA A CA 1
ATOM 649 C C . ALA A 1 81 ? -12.003 -6.154 2.753 1.00 93.06 81 ALA A C 1
ATOM 651 O O . ALA A 1 81 ? -12.589 -5.289 2.109 1.00 93.06 81 ALA A O 1
ATOM 652 N N . ARG A 1 82 ? -11.472 -5.913 3.959 1.00 92.75 8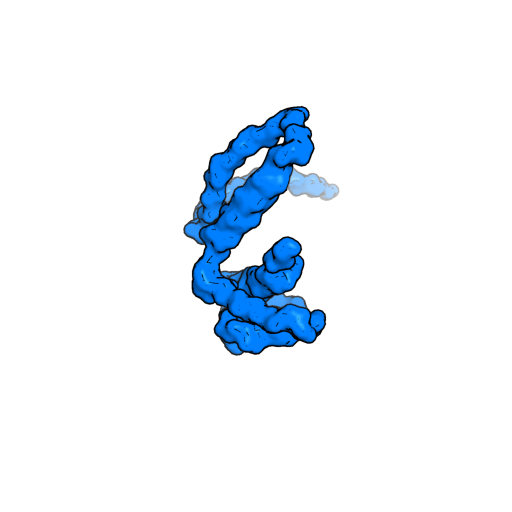2 ARG A N 1
ATOM 653 C CA . ARG A 1 82 ? -11.538 -4.612 4.635 1.00 92.75 82 ARG A CA 1
ATOM 654 C C . ARG A 1 82 ? -10.624 -3.579 3.975 1.00 92.75 82 ARG A C 1
ATOM 656 O O . ARG A 1 82 ? -11.027 -2.435 3.827 1.00 92.75 82 ARG A O 1
ATOM 663 N N . ASP A 1 83 ? -9.426 -3.962 3.546 1.00 94.00 83 ASP A N 1
ATOM 664 C CA . ASP A 1 83 ? -8.494 -3.073 2.847 1.00 94.00 83 ASP A CA 1
ATOM 665 C C . ASP A 1 83 ? -9.109 -2.608 1.511 1.00 94.00 83 ASP A C 1
ATOM 667 O O . ASP A 1 83 ? -9.041 -1.427 1.150 1.00 94.00 83 ASP A O 1
ATOM 671 N N . THR A 1 84 ? -9.758 -3.528 0.793 1.00 94.06 84 THR A N 1
ATOM 672 C CA . THR A 1 84 ? -10.495 -3.227 -0.441 1.00 94.06 84 THR A CA 1
ATOM 673 C C . THR A 1 84 ? -11.695 -2.322 -0.167 1.00 94.06 84 THR A C 1
ATOM 675 O O . THR A 1 84 ? -11.874 -1.329 -0.869 1.00 94.06 84 THR A O 1
ATOM 678 N N . GLU A 1 85 ? -12.480 -2.601 0.878 1.00 94.88 85 GLU A N 1
ATOM 679 C CA . GLU A 1 85 ? -13.605 -1.752 1.292 1.00 94.88 85 GLU A CA 1
ATOM 680 C C . GLU A 1 85 ? -13.142 -0.326 1.614 1.00 94.88 85 GLU A C 1
ATOM 682 O O . GLU A 1 85 ? -13.654 0.633 1.037 1.00 94.88 85 GLU A O 1
ATOM 687 N N . ILE A 1 86 ? -12.120 -0.180 2.462 1.00 95.25 86 ILE A N 1
ATOM 688 C CA . ILE A 1 86 ? -11.555 1.119 2.847 1.00 95.25 86 ILE A CA 1
ATOM 689 C C . ILE A 1 86 ? -11.122 1.909 1.611 1.00 95.25 86 ILE A C 1
ATOM 691 O O . ILE A 1 86 ? -11.453 3.085 1.480 1.00 95.25 86 ILE A O 1
ATOM 695 N N . THR A 1 87 ? -10.379 1.278 0.699 1.00 95.19 87 THR A N 1
ATOM 696 C CA . THR A 1 87 ? -9.804 1.981 -0.458 1.00 95.19 87 THR A CA 1
ATOM 697 C C . THR A 1 87 ? -10.812 2.265 -1.576 1.00 95.19 87 THR A C 1
ATOM 699 O O . THR A 1 87 ? -10.543 3.134 -2.403 1.00 95.19 87 THR A O 1
ATOM 702 N N . ASN A 1 88 ? -11.956 1.573 -1.605 1.00 94.00 88 ASN A N 1
ATOM 703 C CA . ASN A 1 88 ? -13.059 1.826 -2.543 1.00 94.00 88 ASN A CA 1
ATOM 704 C C . ASN A 1 88 ? -14.159 2.738 -1.954 1.00 94.00 88 ASN A C 1
ATOM 706 O O . ASN A 1 88 ? -15.068 3.146 -2.678 1.00 94.00 88 ASN A O 1
ATOM 710 N N . THR A 1 89 ? -14.094 3.072 -0.662 1.00 95.25 89 THR A N 1
ATOM 711 C CA . THR A 1 89 ? -15.073 3.939 0.011 1.00 95.25 89 THR A CA 1
ATOM 712 C C . THR A 1 89 ? -14.859 5.412 -0.346 1.00 95.25 89 THR A C 1
ATOM 714 O O . THR A 1 89 ? -13.729 5.877 -0.496 1.00 95.25 89 THR A O 1
ATOM 717 N N . SER A 1 90 ? -15.950 6.176 -0.469 1.00 95.31 90 SER A N 1
ATOM 718 C CA . SER A 1 90 ? -15.875 7.621 -0.706 1.00 95.31 90 SER A CA 1
ATOM 719 C C . SER A 1 90 ? -15.282 8.364 0.493 1.00 95.31 90 SER A C 1
ATOM 721 O O . SER A 1 90 ? -15.393 7.938 1.643 1.00 95.31 90 SER A O 1
ATOM 723 N N . THR A 1 91 ? -14.666 9.517 0.238 1.00 93.69 91 THR A N 1
ATOM 724 C CA . THR A 1 91 ? -13.979 10.303 1.273 1.00 93.69 91 THR A CA 1
ATOM 725 C C . THR A 1 91 ? -14.898 10.721 2.416 1.00 93.69 91 THR A C 1
ATOM 727 O O . THR A 1 91 ? -14.470 10.693 3.565 1.00 93.69 91 THR A O 1
ATOM 730 N N . ASP A 1 92 ? -16.153 11.067 2.123 1.00 96.12 92 ASP A N 1
ATOM 731 C CA . ASP A 1 92 ? -17.108 11.534 3.135 1.00 96.12 92 ASP A CA 1
ATOM 732 C C . ASP A 1 92 ? -17.424 10.428 4.149 1.00 96.12 92 ASP A C 1
ATOM 734 O O . ASP A 1 92 ? -17.321 10.635 5.359 1.00 96.12 92 ASP A O 1
ATOM 738 N N . VAL A 1 93 ? -17.709 9.221 3.649 1.00 95.56 93 VAL A N 1
ATOM 739 C CA . VAL A 1 93 ? -17.980 8.042 4.482 1.00 95.56 93 VAL A CA 1
ATOM 740 C C . VAL A 1 93 ? -16.718 7.620 5.229 1.00 95.56 93 VAL A C 1
ATOM 742 O O . VAL A 1 93 ? -16.775 7.312 6.415 1.00 95.56 93 VAL A O 1
ATOM 745 N N . LEU A 1 94 ? -15.555 7.653 4.575 1.00 94.81 94 LEU A N 1
ATOM 746 C CA . LEU A 1 94 ? -14.283 7.307 5.207 1.00 94.81 94 LEU A CA 1
ATOM 747 C C . LEU A 1 94 ? -13.962 8.231 6.394 1.00 94.81 94 LEU A C 1
ATOM 749 O O . LEU A 1 94 ? -13.521 7.758 7.443 1.00 94.81 94 LEU A O 1
ATOM 753 N N . LEU A 1 95 ? -14.214 9.535 6.256 1.00 95.38 95 LEU A N 1
ATOM 754 C CA . LEU A 1 95 ? -14.033 10.503 7.339 1.00 95.38 95 LEU A CA 1
ATOM 755 C C . LEU A 1 95 ? -15.029 10.279 8.480 1.00 95.38 95 LEU A C 1
ATOM 757 O O . LEU A 1 95 ? -14.634 10.355 9.642 1.00 95.38 95 LEU A O 1
ATOM 761 N N . GLU A 1 96 ? -16.285 9.953 8.175 1.00 96.62 96 GLU A N 1
ATOM 762 C CA . GLU A 1 96 ? -17.292 9.611 9.187 1.00 96.62 96 GLU A CA 1
ATOM 763 C C . GLU A 1 96 ? -16.903 8.347 9.977 1.00 96.62 96 GLU A C 1
ATOM 765 O O . GLU A 1 96 ? -16.959 8.325 11.211 1.00 96.62 96 GLU A O 1
ATOM 770 N N . LYS A 1 97 ? -16.428 7.306 9.285 1.00 95.19 97 LYS A N 1
ATOM 771 C CA . LYS A 1 97 ? -15.959 6.045 9.887 1.00 95.19 97 LYS A CA 1
ATOM 772 C C . LYS A 1 97 ? -14.715 6.234 10.758 1.00 95.19 97 LYS A C 1
ATOM 774 O O . LYS A 1 97 ? -14.592 5.603 11.807 1.00 95.19 97 LYS A O 1
ATOM 779 N N . LEU A 1 98 ? -13.814 7.135 10.363 1.00 94.94 98 LEU A N 1
ATOM 780 C CA . LEU A 1 98 ? -12.664 7.527 11.183 1.00 94.94 98 LEU A CA 1
ATOM 781 C C . LEU A 1 98 ? -13.080 8.366 12.398 1.00 94.94 98 LEU A C 1
ATOM 783 O O . LEU A 1 98 ? -12.578 8.136 13.496 1.00 94.94 98 LEU A O 1
ATOM 787 N N . ALA A 1 99 ? -13.998 9.321 12.225 1.00 95.50 99 ALA A N 1
ATOM 788 C CA . ALA A 1 99 ? -14.462 10.200 13.300 1.00 95.50 99 ALA A CA 1
ATOM 789 C C . ALA A 1 99 ? -15.270 9.446 14.368 1.00 95.50 99 ALA A C 1
ATOM 791 O O . ALA A 1 99 ? -15.154 9.746 15.555 1.00 95.50 99 ALA A O 1
ATOM 792 N N . SE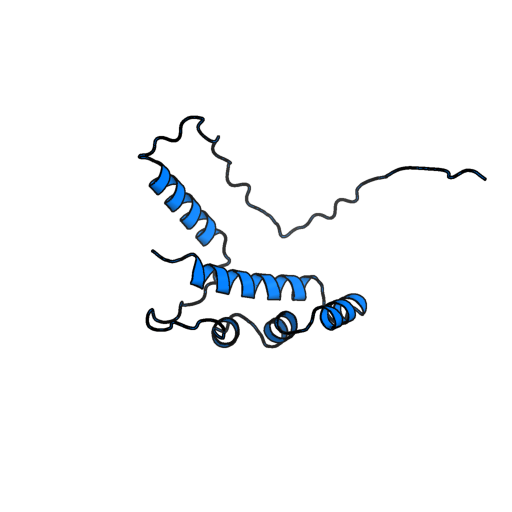R A 1 100 ? -16.056 8.450 13.953 1.00 95.94 100 SER A N 1
ATOM 793 C CA . SER A 1 100 ? -16.776 7.542 14.856 1.00 95.94 100 SER A CA 1
ATOM 794 C C . SER A 1 100 ? -15.864 6.524 15.551 1.00 95.94 100 SER A C 1
ATOM 796 O O . SER A 1 100 ? -16.280 5.906 16.529 1.00 95.94 100 SER A O 1
ATOM 798 N N . GLY A 1 101 ? -14.624 6.354 15.077 1.00 93.31 101 GLY A N 1
ATOM 799 C CA . GLY A 1 101 ? -13.684 5.355 15.585 1.00 93.31 101 GLY A CA 1
ATOM 800 C C . GLY A 1 101 ? -14.021 3.919 15.174 1.00 93.31 101 GLY A C 1
ATOM 801 O O . GLY A 1 101 ? -13.422 2.986 15.706 1.00 93.31 101 GLY A O 1
ATOM 802 N N . GLU A 1 102 ? -14.958 3.727 14.240 1.00 94.81 102 GLU A N 1
ATOM 803 C CA . GLU A 1 102 ? -15.279 2.411 13.675 1.00 94.81 102 GLU A CA 1
ATOM 804 C C . GLU A 1 102 ? -14.078 1.835 12.919 1.00 94.81 102 GLU A C 1
ATOM 806 O O . GLU A 1 102 ? -13.793 0.639 13.004 1.00 94.81 102 GLU A O 1
ATOM 811 N N . TRP A 1 103 ? -13.345 2.699 12.212 1.00 96.00 103 TRP A N 1
ATOM 812 C CA . TRP A 1 103 ? -12.077 2.357 11.577 1.00 96.00 103 TRP A CA 1
ATOM 813 C C . TRP A 1 103 ? -10.915 3.019 12.297 1.00 96.00 103 TRP A C 1
ATOM 815 O O . TRP A 1 103 ? -10.975 4.186 12.688 1.00 96.00 103 TRP A O 1
ATOM 825 N N . THR A 1 104 ? -9.814 2.282 12.429 1.00 95.38 104 THR A N 1
ATOM 826 C CA . THR A 1 104 ? -8.594 2.845 12.998 1.00 95.38 104 THR A CA 1
ATOM 827 C C . THR A 1 104 ? -7.781 3.558 11.919 1.00 95.38 104 THR A C 1
ATOM 829 O O . THR A 1 104 ? -7.720 3.133 10.764 1.00 95.38 104 THR A O 1
ATOM 832 N N . SER A 1 105 ? -7.097 4.638 12.303 1.00 94.56 105 SER A N 1
ATOM 833 C CA . SER A 1 105 ? -6.178 5.353 11.404 1.00 94.56 105 SER A CA 1
ATOM 834 C C . SER A 1 105 ? -5.069 4.437 10.862 1.00 94.56 105 SER A C 1
ATOM 836 O O . SER A 1 105 ? -4.661 4.558 9.707 1.00 94.56 105 SER A O 1
ATOM 838 N N . VAL A 1 106 ? -4.616 3.473 11.672 1.00 95.56 106 VAL A N 1
ATOM 839 C CA . VAL A 1 106 ? -3.600 2.490 11.272 1.00 95.56 106 VAL A CA 1
ATOM 840 C C . VAL A 1 106 ? -4.130 1.573 10.172 1.00 95.56 106 VAL A C 1
ATOM 842 O O . VAL A 1 106 ? -3.438 1.387 9.174 1.00 95.56 106 VAL A O 1
ATOM 845 N N . ASP A 1 107 ? -5.352 1.056 10.301 1.00 93.88 107 ASP A N 1
ATOM 846 C CA . ASP A 1 107 ? -5.948 0.188 9.277 1.00 93.88 107 ASP A CA 1
ATOM 847 C C . ASP A 1 107 ? -6.145 0.946 7.963 1.00 93.88 107 ASP A C 1
ATOM 849 O O . ASP A 1 107 ? -5.746 0.465 6.901 1.00 93.88 107 ASP A O 1
ATOM 853 N N . VAL A 1 108 ? -6.681 2.171 8.039 1.00 95.56 108 VAL A N 1
ATOM 854 C CA . VAL A 1 108 ? -6.918 2.994 6.848 1.00 95.56 108 VAL A CA 1
ATOM 855 C C . VAL A 1 108 ? -5.612 3.305 6.129 1.00 95.56 108 VAL A C 1
ATOM 857 O O . VAL A 1 108 ? -5.471 3.022 4.940 1.00 95.56 108 VAL A O 1
ATOM 860 N N . THR A 1 109 ? -4.619 3.834 6.843 1.00 95.69 109 THR A N 1
ATOM 861 C CA . THR A 1 109 ? -3.318 4.151 6.235 1.00 95.69 109 THR A CA 1
ATOM 862 C C . THR A 1 109 ? -2.633 2.910 5.665 1.00 95.69 109 THR A C 1
ATOM 864 O O . THR A 1 109 ? -2.090 2.972 4.563 1.00 95.69 109 THR A O 1
ATOM 867 N N . THR A 1 110 ? -2.707 1.769 6.354 1.00 94.88 110 THR A N 1
ATOM 868 C CA . THR A 1 110 ? -2.129 0.502 5.881 1.00 94.88 110 THR A CA 1
ATOM 869 C C . THR A 1 110 ? -2.786 0.026 4.585 1.00 94.88 110 THR A C 1
ATOM 871 O O . THR A 1 110 ? -2.073 -0.354 3.654 1.00 94.88 110 THR A O 1
ATOM 874 N N . ALA A 1 111 ? -4.116 0.094 4.480 1.00 95.38 111 ALA A N 1
ATOM 875 C CA . ALA A 1 111 ? -4.842 -0.285 3.269 1.00 95.38 111 ALA A CA 1
ATOM 876 C C . ALA A 1 111 ? -4.419 0.566 2.056 1.00 95.38 111 ALA A C 1
ATOM 878 O O . ALA A 1 111 ? -4.101 0.028 0.990 1.00 95.38 111 ALA A O 1
ATOM 879 N N . PHE A 1 112 ? -4.317 1.889 2.235 1.00 95.38 112 PHE A N 1
ATOM 880 C CA . PHE A 1 112 ? -3.831 2.792 1.186 1.00 95.38 112 PHE A CA 1
ATOM 881 C C . PHE A 1 112 ? -2.372 2.518 0.808 1.00 95.38 112 PHE A C 1
ATOM 883 O O . PHE A 1 112 ? -2.050 2.498 -0.381 1.00 95.38 112 PHE A O 1
ATOM 890 N N . TYR A 1 113 ? -1.493 2.261 1.782 1.00 94.25 113 TYR A N 1
ATOM 891 C CA . TYR A 1 113 ? -0.090 1.944 1.501 1.00 94.25 113 TYR A CA 1
ATOM 892 C C . TYR A 1 113 ? 0.072 0.651 0.705 1.00 94.25 113 TYR A C 1
ATOM 894 O O . TYR A 1 113 ? 0.828 0.640 -0.267 1.00 94.25 113 TYR A O 1
ATOM 902 N N . LYS A 1 114 ? -0.656 -0.414 1.057 1.00 93.94 114 LYS A N 1
ATOM 903 C CA . LYS A 1 114 ? -0.634 -1.666 0.287 1.00 93.94 114 LYS A CA 1
ATOM 904 C C . LYS A 1 114 ? -1.055 -1.430 -1.162 1.00 93.94 114 LYS A C 1
ATOM 906 O O . LYS A 1 114 ? -0.344 -1.837 -2.078 1.00 93.94 114 LYS A O 1
ATOM 911 N N . ARG A 1 115 ? -2.165 -0.714 -1.383 1.00 93.31 115 ARG A N 1
ATOM 912 C CA . ARG A 1 115 ? -2.660 -0.402 -2.735 1.00 93.31 115 ARG A CA 1
ATOM 913 C C . ARG A 1 115 ? -1.683 0.471 -3.527 1.00 93.31 115 ARG A C 1
ATOM 915 O O . ARG A 1 115 ? -1.462 0.216 -4.709 1.00 93.31 115 ARG A O 1
ATOM 922 N N . ALA A 1 116 ? -1.049 1.445 -2.876 1.00 92.31 116 ALA A N 1
ATOM 923 C CA . ALA A 1 116 ? -0.019 2.280 -3.489 1.00 92.31 116 ALA A CA 1
ATOM 924 C C . ALA A 1 116 ? 1.226 1.471 -3.885 1.00 92.31 116 ALA A C 1
ATOM 926 O O . ALA A 1 116 ? 1.777 1.684 -4.962 1.00 92.31 116 ALA A O 1
ATOM 927 N N . ILE A 1 117 ? 1.651 0.524 -3.047 1.00 91.38 117 ILE A N 1
ATOM 928 C CA . ILE A 1 117 ? 2.806 -0.340 -3.317 1.00 91.38 117 ILE A CA 1
ATOM 929 C C . ILE A 1 117 ? 2.524 -1.314 -4.462 1.00 91.38 117 ILE A C 1
ATOM 931 O O . ILE A 1 117 ? 3.410 -1.521 -5.289 1.00 91.38 117 ILE A O 1
ATOM 935 N N . ILE A 1 118 ? 1.302 -1.844 -4.569 1.00 91.25 118 ILE A N 1
ATOM 936 C CA . ILE A 1 118 ? 0.871 -2.630 -5.736 1.00 91.25 118 ILE A CA 1
ATOM 937 C C . ILE A 1 118 ? 0.977 -1.781 -7.007 1.00 91.25 118 ILE A C 1
ATOM 939 O O . ILE A 1 118 ? 1.638 -2.178 -7.960 1.00 91.25 118 ILE A O 1
ATOM 943 N N . ALA A 1 119 ? 0.379 -0.586 -7.018 1.00 90.38 119 ALA A N 1
ATOM 944 C CA . ALA A 1 119 ? 0.421 0.297 -8.185 1.00 90.38 119 ALA A CA 1
ATOM 945 C C . ALA A 1 119 ? 1.857 0.706 -8.558 1.00 90.38 119 ALA A C 1
ATOM 947 O O . ALA A 1 119 ? 2.207 0.761 -9.735 1.00 90.38 119 ALA A O 1
ATOM 948 N N . HIS A 1 120 ? 2.702 0.963 -7.557 1.00 88.50 120 HIS A N 1
ATOM 949 C CA . HIS A 1 120 ? 4.100 1.310 -7.777 1.00 88.50 120 HIS A CA 1
ATOM 950 C C . HIS A 1 120 ? 4.875 0.173 -8.454 1.00 88.50 120 HIS A C 1
ATOM 952 O O . HIS A 1 120 ? 5.570 0.439 -9.434 1.00 88.50 120 HIS A O 1
ATOM 958 N N . GLN A 1 121 ? 4.698 -1.068 -7.986 1.00 87.25 121 GLN A N 1
ATOM 959 C CA . GLN A 1 121 ? 5.309 -2.261 -8.588 1.00 87.25 121 GLN A CA 1
ATOM 960 C C . GLN A 1 121 ? 4.882 -2.441 -10.053 1.00 87.25 121 GLN A C 1
ATOM 962 O O . GLN A 1 121 ? 5.700 -2.770 -10.900 1.00 87.25 121 GLN A O 1
ATOM 967 N N . LEU A 1 122 ? 3.622 -2.154 -10.389 1.00 86.69 122 LEU A N 1
ATOM 968 C CA . LEU A 1 122 ? 3.121 -2.313 -11.759 1.00 86.69 122 LEU A CA 1
ATOM 969 C C . LEU A 1 122 ? 3.615 -1.235 -12.737 1.00 86.69 122 LEU A C 1
ATOM 971 O O . LEU A 1 122 ? 3.756 -1.508 -13.924 1.00 86.69 122 LEU A O 1
ATOM 975 N N . VAL A 1 123 ? 3.834 -0.003 -12.264 1.00 82.50 123 VAL A N 1
ATOM 976 C CA . VAL A 1 123 ? 4.156 1.148 -13.133 1.00 82.50 123 VAL A CA 1
ATOM 977 C C . VAL A 1 123 ? 5.655 1.438 -13.193 1.00 82.50 123 VAL A C 1
ATOM 979 O O . VAL A 1 123 ? 6.145 1.926 -14.208 1.00 82.50 123 VAL A O 1
ATOM 982 N N . SER A 1 124 ? 6.383 1.220 -12.095 1.00 73.25 124 SER A N 1
ATOM 983 C CA . SER A 1 124 ? 7.770 1.690 -11.953 1.00 73.25 124 SER A CA 1
ATOM 984 C C . SER A 1 124 ? 8.825 0.601 -12.135 1.00 73.25 124 SER A C 1
ATOM 986 O O . SER A 1 124 ? 9.957 0.944 -12.475 1.00 73.25 124 SER A O 1
ATOM 988 N N . ASP A 1 125 ? 8.479 -0.681 -11.975 1.00 61.91 125 ASP A N 1
ATOM 989 C CA . ASP A 1 125 ? 9.395 -1.807 -12.226 1.00 61.91 125 ASP A CA 1
ATOM 990 C C . ASP A 1 125 ? 9.405 -2.226 -13.710 1.00 61.91 125 ASP A C 1
ATOM 992 O O . ASP A 1 125 ? 9.443 -3.408 -14.047 1.00 61.91 125 ASP A O 1
ATOM 996 N N . ILE A 1 126 ? 9.383 -1.244 -14.617 1.00 42.09 126 ILE A N 1
ATOM 997 C CA . ILE A 1 126 ? 9.582 -1.477 -16.051 1.00 42.09 126 ILE A CA 1
ATOM 998 C C . ILE A 1 126 ? 11.103 -1.477 -16.322 1.00 42.09 126 ILE A C 1
ATOM 1000 O O . ILE A 1 126 ? 11.762 -0.491 -15.969 1.00 42.09 126 ILE A O 1
ATOM 1004 N N . PRO A 1 127 ? 11.673 -2.568 -16.878 1.00 44.44 127 PRO A N 1
ATOM 1005 C CA . PRO A 1 127 ? 13.104 -2.691 -17.176 1.00 44.44 127 PRO A CA 1
ATOM 1006 C C . PRO A 1 127 ? 13.627 -1.647 -18.174 1.00 44.44 127 PRO A C 1
ATOM 1008 O O . PRO A 1 127 ? 12.874 -1.251 -19.093 1.00 44.44 127 PRO A O 1
#